Protein AF-A0A951G7E3-F1 (afdb_monomer_lite)

Structure (mmCIF, N/CA/C/O backbone):
data_AF-A0A951G7E3-F1
#
_entry.id   AF-A0A951G7E3-F1
#
loop_
_atom_site.group_PDB
_atom_site.id
_atom_site.type_symbol
_atom_site.label_atom_id
_atom_site.label_alt_id
_atom_site.label_comp_id
_atom_site.label_asym_id
_atom_site.label_entity_id
_atom_site.label_seq_id
_atom_site.pdbx_PDB_ins_code
_atom_site.Cartn_x
_atom_site.Cartn_y
_atom_site.Cartn_z
_atom_site.occupancy
_atom_site.B_iso_or_equiv
_atom_site.auth_seq_id
_atom_site.auth_comp_id
_atom_site.auth_asym_id
_atom_site.auth_atom_id
_atom_site.pdbx_PDB_model_num
ATOM 1 N N . GLU A 1 1 ? 11.614 18.913 -16.625 1.00 46.69 1 GLU A N 1
ATOM 2 C CA . GLU A 1 1 ? 11.385 17.869 -15.607 1.00 46.69 1 GLU A CA 1
ATOM 3 C C . GLU A 1 1 ? 9.950 17.381 -15.670 1.00 46.69 1 GLU A C 1
ATOM 5 O O . GLU A 1 1 ? 9.039 18.198 -15.647 1.00 46.69 1 GLU A O 1
ATOM 10 N N . ARG A 1 2 ? 9.741 16.070 -15.832 1.00 52.56 2 ARG A N 1
ATOM 11 C CA . ARG A 1 2 ? 8.406 15.472 -15.734 1.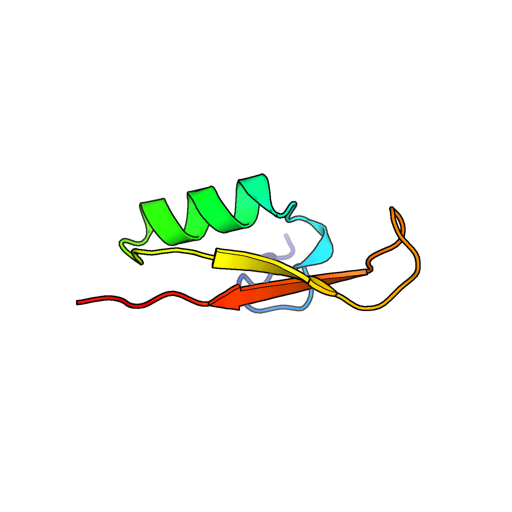00 52.56 2 ARG A CA 1
ATOM 12 C C . ARG A 1 2 ? 8.119 15.276 -14.255 1.00 52.56 2 ARG A C 1
ATOM 14 O O . ARG A 1 2 ? 8.667 14.357 -13.656 1.00 52.56 2 ARG A O 1
ATOM 21 N N . TYR A 1 3 ? 7.293 16.143 -13.682 1.00 52.81 3 TYR A N 1
ATOM 22 C CA . TYR A 1 3 ? 6.597 15.819 -12.447 1.00 52.81 3 TYR A CA 1
ATOM 23 C C . TYR A 1 3 ? 5.879 14.491 -12.696 1.00 52.81 3 TYR A C 1
ATOM 25 O O . TYR A 1 3 ? 4.982 14.418 -13.532 1.00 52.81 3 TYR A O 1
ATOM 33 N N . SER A 1 4 ? 6.368 13.421 -12.072 1.00 56.00 4 SER A N 1
ATOM 34 C CA . SER A 1 4 ? 5.671 12.145 -11.995 1.00 56.00 4 SER A CA 1
ATOM 35 C C . SER A 1 4 ? 4.340 12.448 -11.336 1.00 56.00 4 SER A C 1
ATOM 37 O O . SER A 1 4 ? 4.312 12.766 -10.148 1.00 56.00 4 SER A O 1
ATOM 39 N N . GLU A 1 5 ? 3.275 12.466 -12.132 1.00 55.53 5 GLU A N 1
ATOM 40 C CA . GLU A 1 5 ? 1.925 12.689 -11.642 1.00 55.53 5 GLU A CA 1
ATOM 41 C C . GLU A 1 5 ? 1.685 11.663 -10.526 1.00 55.53 5 GLU A C 1
ATOM 43 O O . GLU A 1 5 ? 1.703 10.463 -10.808 1.00 55.53 5 GLU A O 1
ATOM 48 N N . PRO A 1 6 ? 1.537 12.086 -9.256 1.00 54.16 6 PRO A N 1
ATOM 49 C CA . PRO A 1 6 ? 1.476 11.154 -8.127 1.00 54.16 6 PRO A CA 1
ATOM 50 C C . PRO A 1 6 ? 0.278 10.202 -8.215 1.00 54.16 6 PRO A C 1
ATOM 52 O O . PRO A 1 6 ? 0.268 9.153 -7.581 1.00 54.16 6 PRO A O 1
ATOM 55 N N . LEU A 1 7 ? -0.726 10.593 -9.005 1.00 58.00 7 LEU A N 1
ATOM 56 C CA . LEU A 1 7 ? -1.950 9.851 -9.285 1.00 58.00 7 LEU A CA 1
ATOM 57 C C . LEU A 1 7 ? -1.941 9.174 -10.668 1.00 58.00 7 LEU A C 1
ATOM 59 O O . LEU A 1 7 ? -2.938 8.570 -11.048 1.00 58.00 7 LEU A O 1
ATOM 63 N N . GLY A 1 8 ? -0.852 9.296 -11.431 1.00 59.66 8 GLY A N 1
ATOM 64 C CA . GLY A 1 8 ? -0.710 8.660 -12.738 1.00 59.66 8 GLY A CA 1
ATOM 65 C C . GLY A 1 8 ? -0.368 7.171 -12.627 1.00 59.66 8 GLY A C 1
ATOM 66 O O . GLY A 1 8 ? -0.045 6.664 -11.552 1.00 59.66 8 GLY A O 1
ATOM 67 N N . ASP A 1 9 ? -0.338 6.470 -13.765 1.00 57.28 9 ASP A N 1
ATOM 68 C CA . ASP A 1 9 ? -0.060 5.021 -13.891 1.00 57.28 9 ASP A CA 1
ATOM 69 C C . ASP A 1 9 ? 1.372 4.589 -13.489 1.00 57.28 9 ASP A C 1
ATOM 71 O O . ASP A 1 9 ? 1.847 3.484 -13.783 1.00 57.28 9 ASP A O 1
ATOM 75 N N . HIS A 1 10 ? 2.092 5.439 -12.761 1.00 63.34 10 HIS A N 1
ATOM 76 C CA . HIS A 1 10 ? 3.400 5.159 -12.178 1.00 63.34 10 HIS A CA 1
ATOM 77 C C . HIS A 1 10 ? 3.339 4.171 -11.001 1.00 63.34 10 HIS A C 1
ATOM 79 O O . HIS A 1 10 ? 4.322 4.001 -10.280 1.00 63.34 10 HIS A O 1
ATOM 85 N N . LEU A 1 11 ? 2.225 3.444 -10.850 1.00 61.03 11 LEU A N 1
ATOM 86 C CA . LEU A 1 11 ? 2.055 2.354 -9.891 1.00 61.03 11 LEU A CA 1
ATOM 87 C C . LEU A 1 11 ? 3.153 1.281 -10.010 1.00 61.03 11 LEU A C 1
ATOM 89 O O . LEU A 1 11 ? 3.472 0.623 -9.024 1.00 61.03 11 LEU A O 1
ATOM 93 N N . HIS A 1 12 ? 3.780 1.145 -11.187 1.00 65.50 12 HIS A N 1
ATOM 94 C CA . HIS A 1 12 ? 4.918 0.246 -11.421 1.00 65.50 12 HIS A CA 1
ATOM 95 C C . HIS A 1 12 ? 6.173 0.591 -10.599 1.00 65.50 12 HIS A C 1
ATOM 97 O O . HIS A 1 12 ? 7.070 -0.243 -10.488 1.00 65.50 12 HIS A O 1
ATOM 103 N N . LEU A 1 13 ? 6.252 1.794 -10.017 1.00 68.81 13 LEU A N 1
ATOM 104 C CA . LEU A 1 13 ? 7.326 2.177 -9.096 1.00 68.81 13 LEU A CA 1
ATOM 105 C C . LEU A 1 13 ? 7.116 1.619 -7.683 1.00 68.81 13 LEU A C 1
ATOM 107 O O . LEU A 1 13 ? 8.048 1.610 -6.874 1.00 68.81 13 LEU A O 1
ATOM 111 N N . TYR A 1 14 ? 5.910 1.142 -7.368 1.00 72.69 14 TYR A N 1
ATOM 112 C CA . TYR A 1 14 ? 5.592 0.624 -6.050 1.00 72.69 14 TYR A CA 1
ATOM 113 C C . TYR A 1 14 ? 5.660 -0.901 -6.004 1.00 72.69 14 TYR A C 1
ATOM 115 O O . TYR A 1 14 ? 5.128 -1.624 -6.840 1.00 72.69 14 TYR A O 1
ATOM 123 N N . THR A 1 15 ? 6.285 -1.394 -4.940 1.00 82.50 15 THR A N 1
ATOM 124 C CA . THR A 1 15 ? 6.112 -2.764 -4.462 1.00 82.50 15 THR A CA 1
ATOM 125 C C . THR A 1 15 ? 4.972 -2.782 -3.447 1.00 82.50 15 THR A C 1
ATOM 127 O O . THR A 1 15 ? 4.647 -1.754 -2.853 1.00 82.50 15 THR A O 1
ATOM 130 N N . ALA A 1 16 ? 4.409 -3.957 -3.150 1.00 85.50 16 ALA A N 1
ATOM 131 C CA . ALA A 1 16 ? 3.406 -4.076 -2.088 1.00 85.50 16 ALA A CA 1
ATOM 132 C C . ALA A 1 16 ? 3.907 -3.517 -0.739 1.00 85.50 16 ALA A C 1
ATOM 134 O O . ALA A 1 16 ? 3.141 -2.931 0.023 1.00 85.50 16 ALA A O 1
ATOM 135 N N . ARG A 1 17 ? 5.214 -3.652 -0.467 1.00 87.44 17 ARG A N 1
ATOM 136 C CA . ARG A 1 17 ? 5.858 -3.099 0.728 1.00 87.44 17 ARG A CA 1
ATOM 137 C C . ARG A 1 17 ? 5.899 -1.574 0.701 1.00 87.44 17 ARG A C 1
ATOM 139 O O . ARG A 1 17 ? 5.509 -0.970 1.694 1.00 87.44 17 ARG A O 1
ATOM 146 N N . SER A 1 18 ? 6.388 -0.966 -0.381 1.00 87.81 18 SER A N 1
ATOM 147 C CA . SER A 1 18 ? 6.515 0.497 -0.448 1.00 87.81 18 SER A CA 1
ATOM 148 C C . SER A 1 18 ? 5.156 1.189 -0.517 1.00 87.81 18 SER A C 1
ATOM 150 O O . SER A 1 18 ? 4.992 2.224 0.117 1.00 87.81 18 SER A O 1
ATOM 152 N N . LEU A 1 19 ? 4.162 0.582 -1.176 1.00 88.25 19 LEU A N 1
ATOM 153 C CA . LEU A 1 19 ? 2.786 1.085 -1.167 1.00 88.25 19 LEU A CA 1
ATOM 154 C C . LEU A 1 19 ? 2.170 1.049 0.238 1.00 88.25 19 LEU A C 1
ATOM 156 O O . LEU A 1 19 ? 1.531 2.010 0.651 1.00 88.25 19 LEU A O 1
ATOM 160 N N . ARG A 1 20 ? 2.387 -0.038 0.995 1.00 90.62 20 ARG A N 1
ATOM 161 C CA . ARG A 1 20 ? 1.899 -0.145 2.377 1.00 90.62 20 ARG A CA 1
ATOM 162 C C . ARG A 1 20 ? 2.488 0.938 3.279 1.00 90.62 20 ARG A C 1
ATOM 164 O O . ARG A 1 20 ? 1.733 1.557 4.010 1.00 90.62 20 ARG A O 1
ATOM 171 N N . VAL A 1 21 ? 3.809 1.135 3.233 1.00 91.50 21 VAL A N 1
ATOM 172 C CA . VAL A 1 21 ? 4.497 2.148 4.057 1.00 91.50 21 VAL A CA 1
ATOM 173 C C . VAL A 1 21 ? 3.991 3.546 3.718 1.00 91.50 21 VAL A C 1
ATOM 175 O O . VAL A 1 21 ? 3.632 4.282 4.621 1.00 91.50 21 VAL A O 1
ATOM 178 N N . LEU A 1 22 ? 3.862 3.870 2.426 1.00 89.44 22 LEU A N 1
ATOM 179 C CA . LEU A 1 22 ? 3.317 5.156 1.999 1.00 89.44 22 LEU A CA 1
ATOM 180 C C . LEU A 1 22 ? 1.913 5.395 2.573 1.00 89.44 22 LEU A C 1
ATOM 182 O O . LEU A 1 22 ? 1.650 6.452 3.120 1.00 89.44 22 LEU A O 1
ATOM 186 N N . LEU A 1 23 ? 1.001 4.427 2.462 1.00 90.75 23 LEU A N 1
ATOM 187 C CA . LEU A 1 23 ? -0.365 4.601 2.965 1.00 90.75 23 LEU A CA 1
ATOM 188 C C . LEU A 1 23 ? -0.412 4.750 4.494 1.00 90.75 23 LEU A C 1
ATOM 190 O O . LEU A 1 23 ? -1.179 5.571 4.993 1.00 90.75 23 LEU A O 1
ATOM 194 N N . ASP A 1 24 ? 0.431 4.009 5.213 1.00 91.88 24 ASP A N 1
ATOM 195 C CA . ASP A 1 24 ? 0.575 4.116 6.671 1.00 91.88 24 ASP A CA 1
ATOM 196 C C . ASP A 1 24 ? 1.095 5.507 7.082 1.00 91.88 24 ASP A C 1
ATOM 198 O O . ASP A 1 24 ? 0.486 6.168 7.922 1.00 91.88 24 ASP A O 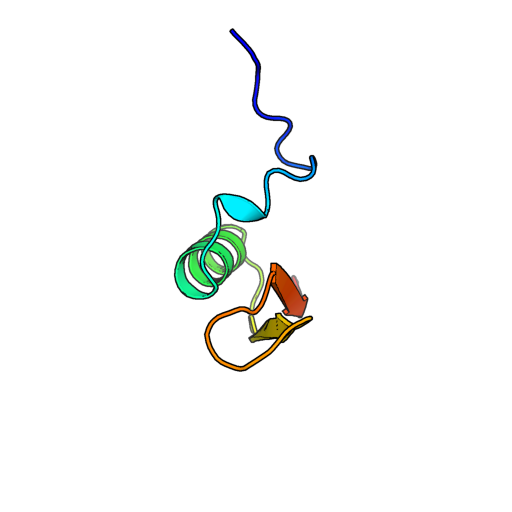1
ATOM 202 N N . ASP A 1 25 ? 2.131 6.019 6.404 1.00 92.62 25 ASP A N 1
ATOM 203 C CA . ASP A 1 25 ? 2.687 7.364 6.629 1.00 92.62 25 ASP A CA 1
ATOM 204 C C . ASP A 1 25 ? 1.655 8.481 6.368 1.00 92.62 25 ASP A C 1
ATOM 206 O O . ASP A 1 25 ? 1.701 9.546 6.985 1.00 92.62 25 ASP A O 1
ATOM 210 N N . PHE A 1 26 ? 0.692 8.245 5.471 1.00 91.50 26 PHE A N 1
ATOM 211 C CA . PHE A 1 26 ? -0.421 9.163 5.196 1.00 91.50 26 PHE A CA 1
ATOM 212 C C . PHE A 1 26 ? -1.576 9.059 6.212 1.00 91.50 26 PHE A C 1
ATOM 214 O O . PHE A 1 26 ? -2.576 9.775 6.085 1.00 91.50 26 PHE A O 1
ATOM 221 N N . GLY A 1 27 ? -1.444 8.199 7.225 1.00 93.50 27 GLY A N 1
ATOM 222 C CA . GLY A 1 27 ? -2.420 8.016 8.296 1.00 93.50 27 GLY A CA 1
ATOM 223 C C . GLY A 1 27 ? -3.577 7.088 7.935 1.00 93.50 27 GLY A C 1
ATOM 224 O O . GLY A 1 27 ? -4.600 7.107 8.616 1.00 93.50 27 GLY A O 1
ATOM 225 N N . PHE A 1 28 ? -3.454 6.289 6.872 1.00 94.06 28 PHE A N 1
ATOM 226 C CA . PHE A 1 28 ? -4.417 5.227 6.611 1.00 94.06 28 PHE A CA 1
ATOM 227 C C . PHE A 1 28 ? -4.069 4.001 7.456 1.00 94.06 28 PHE A C 1
ATOM 229 O O . PHE A 1 28 ? -2.945 3.513 7.398 1.00 94.06 28 PHE A O 1
ATOM 236 N N . SER A 1 29 ? -5.028 3.460 8.206 1.00 89.38 29 SER A N 1
ATOM 237 C CA . SER A 1 29 ? -4.828 2.236 8.986 1.00 89.38 29 SER A CA 1
ATOM 238 C C . SER A 1 29 ? -6.167 1.591 9.369 1.00 89.38 29 SER A C 1
ATOM 240 O O . SER A 1 29 ? -7.065 2.306 9.803 1.00 89.38 29 SER A O 1
ATOM 242 N N . PRO A 1 30 ? -6.339 0.258 9.238 1.00 91.12 30 PRO A N 1
ATOM 243 C CA . PRO A 1 30 ? -5.351 -0.720 8.771 1.00 91.12 30 PRO A CA 1
ATOM 244 C C . PRO A 1 30 ? -5.188 -0.747 7.239 1.00 91.12 30 PRO A C 1
ATOM 246 O O . PRO A 1 30 ? -6.166 -0.643 6.500 1.00 91.12 30 PRO A O 1
ATOM 249 N N . VAL A 1 31 ? -3.955 -0.964 6.757 1.00 93.38 31 VAL A N 1
ATOM 250 C CA . VAL A 1 31 ? -3.631 -1.081 5.319 1.00 93.38 31 VAL A CA 1
ATOM 251 C C . VAL A 1 31 ? -3.453 -2.544 4.903 1.00 93.38 31 VAL A C 1
ATOM 253 O O . VAL A 1 31 ? -2.585 -3.252 5.419 1.00 93.38 31 VAL A O 1
ATOM 256 N N . SER A 1 32 ? -4.212 -2.989 3.898 1.00 92.56 32 SER A N 1
ATOM 257 C CA . SER A 1 32 ? -4.025 -4.283 3.227 1.00 92.56 32 SER A CA 1
ATOM 258 C C . SER A 1 32 ? -3.675 -4.075 1.756 1.00 92.56 32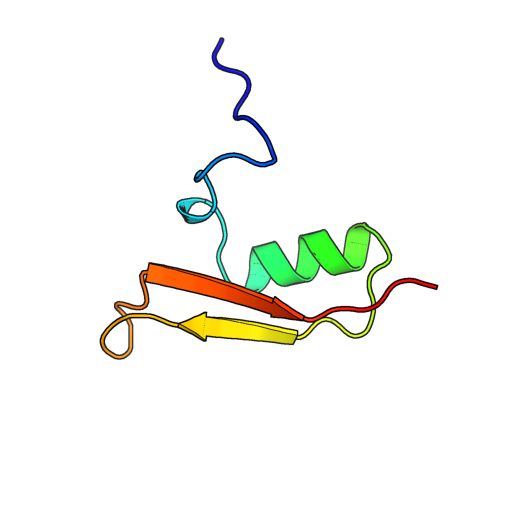 SER A C 1
ATOM 260 O O . SER A 1 32 ? -4.393 -3.371 1.053 1.00 92.56 32 SER A O 1
ATOM 262 N N . VAL A 1 33 ? -2.598 -4.703 1.275 1.00 90.00 33 VAL A N 1
ATOM 263 C CA . VAL A 1 33 ? -2.172 -4.631 -0.133 1.00 90.00 33 VAL A CA 1
ATOM 264 C C . VAL A 1 33 ? -2.125 -6.029 -0.737 1.00 90.00 33 VAL A C 1
ATOM 266 O O . VAL A 1 33 ? -1.550 -6.947 -0.149 1.00 90.00 33 VAL A O 1
ATOM 269 N N . ARG A 1 34 ? -2.702 -6.197 -1.929 1.00 87.56 34 ARG A N 1
ATOM 270 C CA . ARG A 1 34 ? -2.684 -7.452 -2.690 1.00 87.56 34 ARG A CA 1
ATOM 271 C C . ARG A 1 34 ? -2.200 -7.212 -4.111 1.00 87.56 34 ARG A C 1
ATOM 273 O O . ARG A 1 34 ? -2.643 -6.281 -4.772 1.00 87.56 34 ARG A O 1
ATOM 280 N N . ALA A 1 35 ? -1.320 -8.086 -4.588 1.00 85.19 35 ALA A N 1
ATOM 281 C CA . ALA A 1 35 ? -0.906 -8.095 -5.982 1.00 85.19 35 ALA A CA 1
ATOM 282 C C . ALA A 1 35 ? -1.901 -8.907 -6.823 1.00 85.19 35 ALA A C 1
ATOM 284 O O . ALA A 1 35 ? -2.155 -10.082 -6.534 1.00 85.19 35 ALA A O 1
ATOM 285 N N . VAL A 1 36 ? -2.460 -8.291 -7.860 1.00 82.44 36 VAL A N 1
ATOM 286 C CA . VAL A 1 36 ? -3.451 -8.893 -8.765 1.00 82.44 36 VAL A CA 1
ATOM 287 C C . VAL A 1 36 ? -2.970 -8.826 -10.220 1.00 82.44 36 VAL A C 1
ATOM 289 O O . VAL A 1 36 ? -1.905 -8.281 -10.500 1.00 82.44 36 VAL A O 1
ATOM 292 N N . ASP A 1 37 ? -3.711 -9.481 -11.114 1.00 76.25 37 ASP A N 1
ATOM 293 C CA . ASP A 1 37 ? -3.437 -9.593 -12.556 1.00 76.25 37 ASP A CA 1
ATOM 294 C C . ASP A 1 37 ? -2.093 -10.219 -12.942 1.00 76.25 37 ASP A C 1
ATOM 296 O O . ASP A 1 37 ? -1.064 -9.554 -13.034 1.00 76.25 37 ASP A O 1
ATOM 300 N N . GLY A 1 38 ? -2.123 -11.525 -13.226 1.00 70.81 38 GLY A N 1
ATOM 301 C CA . GLY A 1 38 ? -0.995 -12.274 -13.787 1.00 70.81 38 GLY A CA 1
ATOM 302 C C . GLY A 1 38 ? -0.657 -13.565 -13.027 1.00 70.81 38 GLY A C 1
ATOM 303 O O . GLY A 1 38 ? -1.234 -13.834 -11.963 1.00 70.81 38 GLY A O 1
ATOM 304 N N . PRO A 1 39 ? 0.269 -14.380 -13.561 1.00 73.94 39 PRO A N 1
ATOM 305 C CA . PRO A 1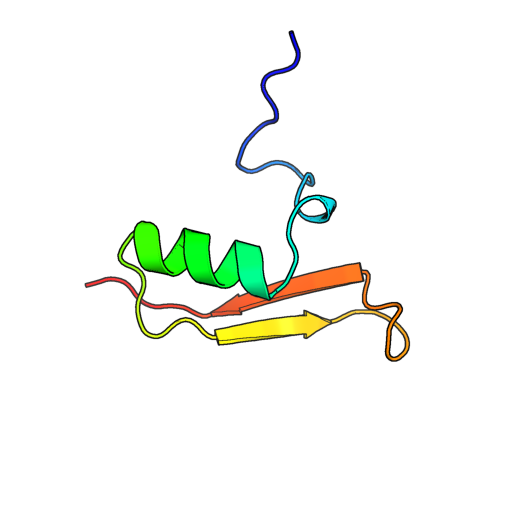 39 ? 0.832 -15.539 -12.871 1.00 73.94 39 PRO A CA 1
ATOM 306 C C . PRO A 1 39 ? 1.529 -15.144 -11.557 1.00 73.94 39 PRO A C 1
ATOM 308 O O . PRO A 1 39 ? 1.924 -13.984 -11.393 1.00 73.94 39 PRO A O 1
ATOM 311 N N . PRO A 1 40 ? 1.716 -16.079 -10.607 1.00 67.00 40 PRO A N 1
ATOM 312 C CA . PRO A 1 40 ? 2.593 -15.858 -9.457 1.00 67.00 40 PRO A CA 1
ATOM 313 C C . PRO A 1 40 ? 3.947 -15.282 -9.909 1.00 67.00 40 PRO A C 1
ATOM 315 O O . PRO A 1 40 ? 4.484 -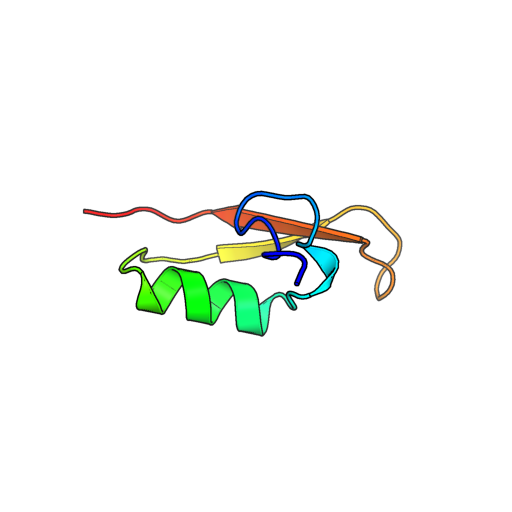15.718 -10.921 1.00 67.00 40 PRO A O 1
ATOM 318 N N . LEU A 1 41 ? 4.471 -14.285 -9.185 1.00 69.06 41 LEU A N 1
ATOM 319 C CA . LEU A 1 41 ? 5.681 -13.498 -9.514 1.00 69.06 41 LEU A CA 1
ATOM 320 C C . LEU A 1 41 ? 5.583 -12.535 -10.716 1.00 69.06 41 LEU A C 1
ATOM 322 O O . LEU A 1 41 ? 6.438 -11.667 -10.848 1.00 69.06 41 LEU A O 1
ATOM 326 N N . LEU A 1 42 ? 4.540 -12.623 -11.547 1.00 69.00 42 LEU A N 1
ATOM 327 C CA . LEU A 1 42 ? 4.306 -11.750 -12.711 1.00 69.00 42 LEU A CA 1
ATOM 328 C C . LEU A 1 42 ? 3.044 -10.889 -12.550 1.00 69.00 42 LEU A C 1
ATOM 330 O O . LEU A 1 42 ? 2.421 -10.487 -13.532 1.00 69.00 42 LEU A O 1
ATOM 334 N N . LYS A 1 43 ? 2.641 -10.639 -11.302 1.00 69.81 43 LYS A N 1
ATOM 335 C CA . LYS A 1 43 ? 1.518 -9.758 -10.975 1.00 69.81 43 LYS A CA 1
ATOM 336 C C . LYS A 1 43 ? 1.858 -8.328 -11.396 1.00 69.81 43 LYS A C 1
ATOM 338 O O . LYS A 1 43 ? 2.918 -7.827 -11.027 1.00 69.81 43 LYS A O 1
ATOM 343 N N . ARG A 1 44 ? 0.981 -7.688 -12.169 1.00 73.50 44 ARG A N 1
ATOM 344 C CA . ARG A 1 44 ? 1.238 -6.367 -12.778 1.00 73.50 44 ARG A CA 1
ATOM 345 C C . ARG A 1 44 ? 0.543 -5.218 -12.049 1.00 73.50 44 ARG A C 1
ATOM 347 O O . ARG A 1 44 ? 0.877 -4.067 -12.309 1.00 73.50 44 ARG A O 1
ATOM 354 N N . SER A 1 45 ? -0.369 -5.533 -11.129 1.00 81.00 45 SER A N 1
ATOM 355 C CA . SER A 1 45 ? -1.218 -4.554 -10.446 1.00 81.00 45 SER A CA 1
ATOM 356 C C . SER A 1 45 ? -1.165 -4.740 -8.928 1.00 81.00 45 SER A C 1
ATOM 358 O O . SER A 1 45 ? -1.094 -5.868 -8.434 1.00 81.00 45 SER A O 1
ATOM 360 N N . LEU A 1 46 ? -1.247 -3.642 -8.171 1.00 85.19 46 LEU A N 1
ATOM 361 C CA . LEU A 1 46 ? -1.394 -3.647 -6.712 1.00 85.19 46 LEU A CA 1
ATOM 362 C C . LEU A 1 46 ? -2.729 -3.007 -6.333 1.00 85.19 46 LEU A C 1
ATOM 364 O O . LEU A 1 46 ? -3.022 -1.893 -6.751 1.00 85.19 46 LEU A O 1
ATOM 368 N N . PHE A 1 47 ? -3.521 -3.704 -5.525 1.00 86.94 47 PHE A N 1
ATOM 369 C CA . PHE A 1 47 ? -4.765 -3.196 -4.955 1.00 86.94 47 PHE A CA 1
ATOM 370 C C . PHE A 1 47 ? -4.550 -2.966 -3.468 1.00 86.94 47 PHE A C 1
ATOM 372 O O . PHE A 1 47 ? -4.122 -3.880 -2.757 1.00 86.94 47 PHE A O 1
ATOM 379 N N . ALA A 1 48 ? -4.850 -1.758 -3.003 1.00 88.69 48 ALA A N 1
ATOM 380 C CA . ALA A 1 48 ? -4.804 -1.408 -1.595 1.00 88.69 48 ALA A CA 1
ATOM 381 C C . ALA A 1 48 ? -6.219 -1.163 -1.063 1.00 88.69 48 ALA A C 1
ATOM 383 O O . ALA A 1 48 ? -7.036 -0.524 -1.721 1.00 88.69 48 ALA A O 1
ATOM 384 N N . HIS A 1 49 ? -6.490 -1.667 0.136 1.00 90.19 49 HIS A N 1
ATOM 385 C CA . HIS A 1 49 ? -7.670 -1.336 0.923 1.00 90.19 49 HIS A CA 1
ATOM 386 C C . HIS A 1 49 ? -7.204 -0.736 2.245 1.00 90.19 49 HIS A C 1
ATOM 388 O O . HIS A 1 49 ? -6.414 -1.366 2.956 1.00 90.19 49 HIS A O 1
ATOM 394 N N . ALA A 1 50 ? -7.681 0.464 2.562 1.00 90.00 50 ALA A N 1
ATOM 395 C CA . ALA A 1 50 ? -7.378 1.133 3.814 1.00 90.00 50 ALA A CA 1
ATOM 396 C C . ALA A 1 50 ? -8.492 2.113 4.206 1.00 90.00 50 ALA A C 1
ATOM 398 O O . ALA A 1 50 ? -9.255 2.563 3.350 1.00 90.00 50 ALA A O 1
ATOM 399 N N . VAL A 1 51 ? -8.567 2.436 5.496 1.00 89.75 51 VAL A N 1
ATOM 400 C CA . VAL A 1 51 ? -9.492 3.428 6.067 1.00 89.75 51 VAL A CA 1
ATOM 401 C C . VAL A 1 51 ? -8.692 4.557 6.715 1.00 89.75 51 VAL A C 1
ATOM 403 O O . VAL A 1 51 ? -7.536 4.353 7.084 1.00 89.75 51 VAL A O 1
ATOM 406 N N . ARG A 1 52 ? -9.286 5.745 6.816 1.00 83.06 52 ARG A N 1
ATOM 407 C CA . ARG A 1 52 ? -8.709 6.917 7.483 1.00 83.06 52 ARG A CA 1
ATOM 408 C C . ARG A 1 52 ? -9.792 7.540 8.355 1.00 83.06 52 ARG A C 1
ATOM 410 O O . ARG A 1 52 ? -10.892 7.758 7.848 1.00 83.06 52 ARG A O 1
ATOM 417 N N . GLU A 1 53 ? -9.483 7.752 9.630 1.00 70.56 53 GLU A N 1
ATOM 418 C CA . GLU A 1 53 ? -10.344 8.487 10.572 1.00 70.56 53 GLU A CA 1
ATOM 419 C C . GLU A 1 53 ? -10.270 10.001 10.346 1.00 70.56 53 GLU A C 1
ATOM 421 O O . GLU A 1 53 ? -9.192 10.495 9.928 1.00 70.56 53 GLU A O 1
#

Sequence (53 aa):
ERYSEPLGDHLHLYTARSLRVLLDDFGFSPVSVRAVDGPPLLKRSLFAHAVRE

pLDDT: mean 77.88, std 13.81, range [46.69, 94.06]

Radi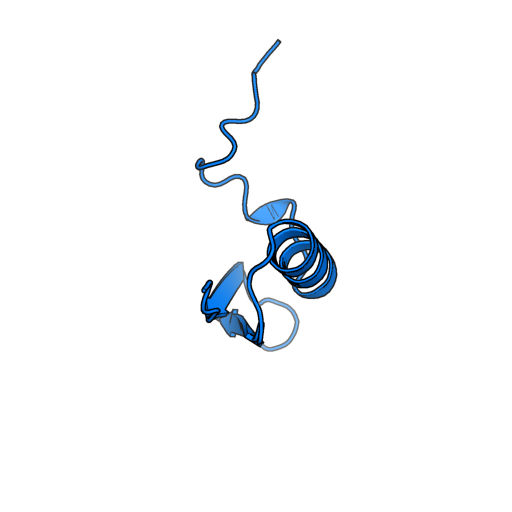us of gyration: 12.23 Å; chains: 1; bounding box: 22×34×26 Å

Foldseek 3Di:
DDPPPPPDPVQVVDDQVRVCVVCVVVQWPDKDKDQDDDDVVPRDDIDIDTDHD

Secondary structure (DSSP, 8-state):
-----TTSSGGGG--HHHHHHHHHHTT--S-EEEEESSSTT---EEEEE----